Protein AF-A0A3D6CI24-F1 (afdb_monomer)

Solvent-accessible surface area (backbone atoms only — not comparable to full-atom values): 2584 Å² total; per-residue (Å²): 89,78,48,77,46,78,40,62,70,70,54,15,64,68,64,71,42,49,68,47,80,44,81,36,92,64,95,75,52,74,68,58,52,53,50,56,49,62,75,74,93

Mean predicted aligned error: 2.91 Å

pLDDT: mean 92.46, std 3.02, range [83.94, 96.75]

Secondary structure (DSSP, 8-state):
-EEEEE--THHHHHHT-SEEEEE-SS---HHHHHHHHHHH-

Sequence (41 aa):
MKITLLFFGVTADLIGKTVLVMALENTMTVGALKLVLKEKY

Radius of gyration: 10.48 Å; Cα contacts (8 Å, |Δi|>4): 34; chains: 1; bounding box: 23×13×22 Å

Structure (mmCIF, N/CA/C/O backbone):
data_AF-A0A3D6CI24-F1
#
_entry.id   AF-A0A3D6CI24-F1
#
loop_
_atom_site.group_PDB
_atom_site.id
_atom_site.type_symbol
_atom_site.label_atom_id
_atom_site.label_alt_id
_atom_site.label_comp_id
_atom_site.label_asym_id
_atom_site.label_entity_id
_atom_site.label_seq_id
_atom_site.pdbx_PDB_ins_code
_atom_site.Cartn_x
_atom_site.Cartn_y
_atom_site.Cartn_z
_atom_site.occupancy
_atom_site.B_iso_or_equiv
_atom_site.auth_seq_id
_atom_site.auth_comp_id
_atom_site.auth_asym_id
_atom_site.auth_atom_id
_atom_site.pdbx_PDB_model_num
ATOM 1 N N . MET A 1 1 ? -14.441 -6.132 5.816 1.00 88.06 1 MET A N 1
ATOM 2 C CA . MET A 1 1 ? -14.492 -5.198 4.659 1.00 88.06 1 MET A CA 1
ATOM 3 C C . MET A 1 1 ? -13.482 -5.644 3.606 1.00 88.06 1 MET A C 1
ATOM 5 O O . MET A 1 1 ? -12.439 -6.145 3.992 1.00 88.06 1 MET A O 1
ATOM 9 N N . LYS A 1 2 ? -13.745 -5.504 2.301 1.00 90.62 2 LYS A N 1
ATOM 10 C CA . LYS A 1 2 ? -12.714 -5.729 1.267 1.00 90.62 2 LYS A CA 1
ATOM 11 C C . LYS A 1 2 ? -12.227 -4.385 0.748 1.00 90.62 2 LYS A C 1
ATOM 13 O O . LYS A 1 2 ? -13.052 -3.519 0.472 1.00 90.62 2 LYS A O 1
ATOM 18 N N . ILE A 1 3 ? -10.915 -4.228 0.629 1.00 92.62 3 ILE A N 1
ATOM 19 C CA . ILE A 1 3 ? -10.296 -3.055 0.011 1.00 92.62 3 ILE A CA 1
ATOM 20 C C . ILE A 1 3 ? -9.452 -3.480 -1.182 1.00 92.62 3 ILE A C 1
ATOM 22 O O . ILE A 1 3 ? -8.868 -4.566 -1.196 1.00 92.62 3 ILE A O 1
ATOM 26 N N . THR A 1 4 ? -9.383 -2.593 -2.166 1.00 95.12 4 THR A N 1
ATOM 27 C CA . THR A 1 4 ? -8.500 -2.723 -3.321 1.00 95.12 4 THR A CA 1
ATOM 28 C C . THR A 1 4 ? -7.416 -1.668 -3.201 1.00 95.12 4 THR A C 1
ATOM 30 O O . THR A 1 4 ? -7.709 -0.476 -3.128 1.00 95.12 4 THR A O 1
ATOM 33 N N . LEU A 1 5 ? -6.167 -2.114 -3.167 1.00 94.69 5 LEU A N 1
ATOM 34 C CA . LEU A 1 5 ? -4.986 -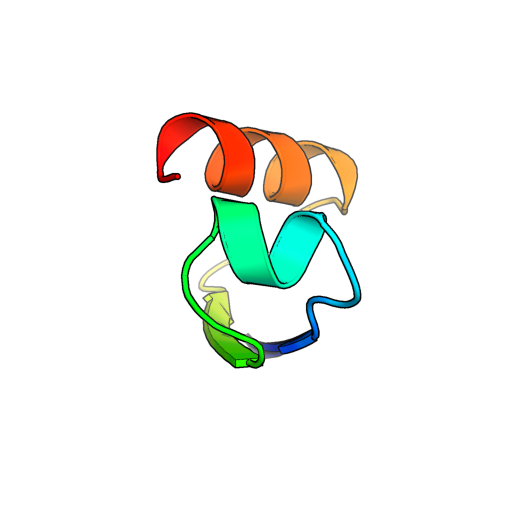1.266 -3.195 1.00 94.69 5 LEU A CA 1
ATOM 35 C C . LEU A 1 5 ? -4.456 -1.202 -4.620 1.00 94.69 5 LEU A C 1
ATOM 37 O O . LEU A 1 5 ? -4.323 -2.233 -5.280 1.00 94.69 5 LEU A O 1
ATOM 41 N N . LEU A 1 6 ? -4.164 0.013 -5.071 1.00 96.75 6 LEU A N 1
ATOM 42 C CA . LEU A 1 6 ? -3.579 0.293 -6.373 1.00 96.75 6 LEU A CA 1
ATOM 43 C C . LEU A 1 6 ? -2.173 0.847 -6.155 1.00 96.75 6 LEU A C 1
ATOM 45 O O . LEU A 1 6 ? -1.997 1.811 -5.406 1.00 96.75 6 LEU A O 1
ATOM 49 N N . PHE A 1 7 ? -1.192 0.233 -6.802 1.00 95.62 7 PHE A N 1
ATOM 50 C CA . PHE A 1 7 ? 0.201 0.661 -6.773 1.00 95.62 7 PHE A CA 1
ATOM 51 C C . PHE A 1 7 ? 0.580 1.255 -8.125 1.00 95.62 7 PHE A C 1
ATOM 53 O O . PHE A 1 7 ? 0.173 0.752 -9.174 1.00 95.62 7 PHE A O 1
ATOM 60 N N . PHE A 1 8 ? 1.367 2.329 -8.094 1.00 95.44 8 PHE A N 1
ATOM 61 C CA . PHE A 1 8 ? 1.744 3.093 -9.281 1.00 95.44 8 PHE A CA 1
ATOM 62 C C . PHE A 1 8 ? 3.244 3.393 -9.287 1.00 95.44 8 PHE A C 1
ATOM 64 O O . PHE A 1 8 ? 3.858 3.598 -8.233 1.00 95.44 8 PHE A O 1
ATOM 71 N N . GLY A 1 9 ? 3.826 3.448 -10.488 1.00 96.19 9 GLY A N 1
ATOM 72 C CA . GLY A 1 9 ? 5.252 3.710 -10.689 1.00 96.19 9 GLY A CA 1
ATOM 73 C C . GLY A 1 9 ? 6.129 2.758 -9.874 1.00 96.19 9 GLY A C 1
ATOM 74 O O . GLY A 1 9 ? 5.810 1.580 -9.741 1.00 96.19 9 GLY A O 1
ATOM 75 N N . VAL A 1 10 ? 7.164 3.311 -9.236 1.00 95.31 10 VAL A N 1
ATOM 76 C CA . VAL A 1 10 ? 8.160 2.560 -8.450 1.00 95.31 10 VAL A CA 1
ATOM 77 C C . VAL A 1 10 ? 7.526 1.665 -7.378 1.00 95.31 10 VAL A C 1
ATOM 79 O O . VAL A 1 10 ? 8.054 0.606 -7.062 1.00 95.31 10 VAL A O 1
ATOM 82 N N . THR A 1 11 ? 6.371 2.041 -6.818 1.00 93.31 11 THR A N 1
ATOM 83 C CA . THR A 1 11 ? 5.707 1.189 -5.817 1.00 93.31 11 THR A CA 1
ATOM 84 C C . THR A 1 11 ? 5.155 -0.104 -6.412 1.00 93.31 11 THR A C 1
ATOM 86 O O . THR A 1 11 ? 5.203 -1.131 -5.744 1.00 93.31 11 THR A O 1
ATOM 89 N N . ALA A 1 12 ? 4.678 -0.088 -7.660 1.00 96.06 12 ALA A N 1
ATOM 90 C CA . ALA A 1 12 ? 4.236 -1.303 -8.339 1.00 96.06 12 ALA A CA 1
ATOM 91 C C . ALA A 1 12 ? 5.419 -2.227 -8.653 1.00 96.06 12 ALA A C 1
ATOM 93 O O . ALA A 1 12 ? 5.283 -3.443 -8.524 1.00 96.06 12 ALA A O 1
ATOM 94 N N . ASP A 1 13 ? 6.573 -1.643 -8.992 1.00 94.50 13 ASP A N 1
ATOM 95 C CA . ASP A 1 13 ? 7.814 -2.378 -9.250 1.00 94.50 13 ASP A CA 1
ATOM 96 C C . ASP A 1 13 ? 8.341 -3.045 -7.972 1.00 94.50 13 ASP A C 1
ATOM 98 O O . ASP A 1 13 ? 8.661 -4.230 -7.984 1.00 94.50 13 ASP A O 1
ATOM 102 N N . LEU A 1 14 ? 8.358 -2.315 -6.847 1.00 92.88 14 LEU A N 1
ATOM 103 C CA . LEU A 1 14 ? 8.792 -2.835 -5.543 1.00 92.88 14 LEU A CA 1
ATOM 104 C C . LEU A 1 14 ? 7.875 -3.948 -5.018 1.00 92.88 14 LEU A C 1
ATOM 106 O O . LEU A 1 14 ? 8.353 -4.976 -4.554 1.00 92.88 14 LEU A O 1
ATOM 110 N N . ILE A 1 15 ? 6.556 -3.759 -5.104 1.00 92.50 15 ILE A N 1
ATOM 111 C CA . ILE A 1 15 ? 5.568 -4.757 -4.660 1.00 92.50 15 ILE A CA 1
ATOM 112 C C . ILE A 1 15 ? 5.503 -5.950 -5.641 1.00 92.50 15 ILE A C 1
ATOM 114 O O . ILE A 1 15 ? 5.028 -7.034 -5.287 1.00 92.50 15 ILE A O 1
ATOM 118 N N . GLY A 1 16 ? 5.922 -5.752 -6.896 1.00 94.44 16 GLY A N 1
ATOM 119 C CA . GLY A 1 16 ? 5.780 -6.707 -7.999 1.00 94.44 16 GLY A CA 1
ATOM 120 C C . GLY A 1 16 ? 4.338 -6.876 -8.490 1.00 94.44 16 GLY A C 1
ATOM 121 O O . GLY A 1 16 ? 4.021 -7.860 -9.162 1.00 94.44 16 GLY A O 1
ATOM 122 N N . LYS A 1 17 ? 3.429 -5.970 -8.102 1.00 94.50 17 LYS A N 1
ATOM 123 C CA . LYS A 1 17 ? 1.989 -6.024 -8.411 1.00 94.50 17 LYS A CA 1
ATOM 124 C C . LYS A 1 17 ? 1.414 -4.616 -8.511 1.00 94.50 17 LYS A C 1
ATOM 126 O O . LYS A 1 17 ? 1.724 -3.762 -7.690 1.00 94.50 17 LYS A O 1
ATOM 131 N N . THR A 1 18 ? 0.497 -4.401 -9.451 1.00 96.44 18 THR A N 1
ATOM 132 C CA . THR A 1 18 ? -0.228 -3.126 -9.615 1.00 96.44 18 THR A CA 1
ATOM 133 C C . THR A 1 18 ? -1.522 -3.060 -8.807 1.00 96.44 18 THR A C 1
ATOM 135 O O . THR A 1 18 ? -1.974 -1.976 -8.449 1.00 96.44 18 THR A O 1
ATOM 138 N N . VAL A 1 19 ? -2.122 -4.213 -8.493 1.00 96.75 19 VAL A N 1
ATOM 139 C CA . VAL A 1 19 ? -3.383 -4.312 -7.747 1.00 96.75 19 VAL A CA 1
ATOM 140 C C . VAL A 1 19 ? -3.269 -5.380 -6.664 1.00 96.75 19 VAL A C 1
ATOM 142 O O . VAL A 1 19 ? -2.808 -6.494 -6.923 1.00 96.75 19 VAL A O 1
ATOM 145 N N . LEU A 1 20 ? -3.730 -5.061 -5.455 1.00 94.31 20 LEU A N 1
ATOM 146 C CA . LEU A 1 20 ? -3.833 -5.996 -4.336 1.00 94.31 20 LEU A CA 1
ATOM 147 C C . LEU A 1 20 ? -5.214 -5.890 -3.690 1.00 94.31 20 LEU A C 1
ATOM 149 O O . LEU A 1 20 ? -5.577 -4.857 -3.134 1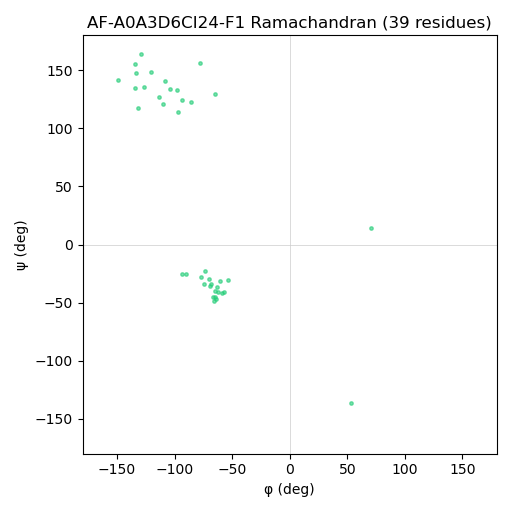.00 94.31 20 LEU A O 1
ATOM 153 N N . VAL A 1 21 ? -5.973 -6.982 -3.728 1.00 94.31 21 VAL A N 1
ATOM 154 C CA . VAL A 1 21 ? -7.250 -7.086 -3.016 1.00 94.31 21 VAL A CA 1
ATOM 155 C C . VAL A 1 21 ? -6.997 -7.718 -1.653 1.00 94.31 21 VAL A C 1
ATOM 157 O O . VAL A 1 21 ? -6.433 -8.809 -1.566 1.00 94.31 21 VAL A O 1
ATOM 160 N N . MET A 1 22 ? -7.416 -7.038 -0.587 1.00 90.88 22 MET A N 1
ATOM 161 C CA . MET A 1 22 ? -7.213 -7.475 0.793 1.00 90.88 22 MET A CA 1
ATOM 162 C C . MET A 1 22 ? -8.545 -7.512 1.544 1.00 90.88 22 MET A C 1
ATOM 164 O O . MET A 1 22 ? -9.358 -6.587 1.457 1.00 90.88 22 MET A O 1
ATOM 168 N N . ALA A 1 23 ? -8.761 -8.587 2.302 1.00 90.81 23 ALA A N 1
ATOM 169 C CA . ALA A 1 23 ? -9.830 -8.657 3.285 1.00 90.81 23 ALA A CA 1
ATOM 170 C C . ALA A 1 23 ? -9.342 -8.045 4.604 1.00 90.81 23 ALA A C 1
ATOM 172 O O . ALA A 1 23 ? -8.336 -8.468 5.163 1.00 90.81 23 ALA A O 1
ATOM 173 N N . LEU A 1 24 ? -10.062 -7.036 5.080 1.00 86.44 24 LEU A N 1
ATOM 174 C CA . LEU A 1 24 ? -9.906 -6.442 6.398 1.00 86.44 24 LEU A CA 1
ATOM 175 C C . LEU A 1 24 ? -10.932 -7.064 7.337 1.00 86.44 24 LEU A C 1
ATOM 177 O O . LEU A 1 24 ? -12.138 -6.870 7.151 1.00 86.4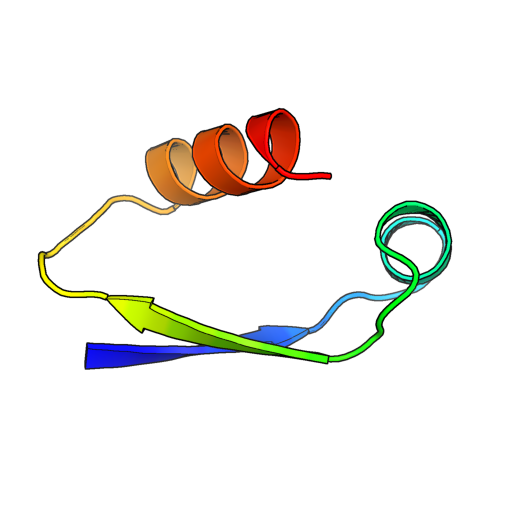4 24 LEU A O 1
ATOM 181 N N . GLU A 1 25 ? -10.449 -7.800 8.331 1.00 83.94 25 GLU A N 1
ATOM 182 C CA . GLU A 1 25 ? -11.293 -8.397 9.371 1.00 83.94 25 GLU A CA 1
ATOM 183 C C . GLU A 1 25 ? -11.787 -7.346 10.372 1.00 83.94 25 GLU A C 1
ATOM 185 O O . GLU A 1 25 ? -12.932 -7.406 10.801 1.00 83.94 25 GLU A O 1
ATOM 190 N N . ASN A 1 26 ? -10.968 -6.326 10.653 1.00 86.69 26 ASN A N 1
ATOM 191 C CA . ASN A 1 26 ? -11.268 -5.246 11.592 1.00 86.69 26 ASN A CA 1
ATOM 192 C C . ASN A 1 26 ? -11.037 -3.865 10.968 1.00 86.69 26 ASN A C 1
ATOM 194 O O . ASN A 1 26 ? -10.351 -3.718 9.951 1.00 86.69 26 ASN A O 1
ATOM 198 N N . THR A 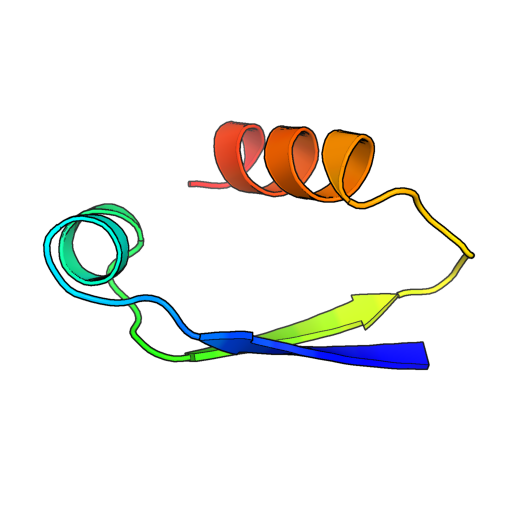1 27 ? -11.593 -2.833 11.603 1.00 87.44 27 THR A N 1
ATOM 199 C CA . THR A 1 27 ? -11.300 -1.437 11.264 1.00 87.44 27 THR A CA 1
ATOM 200 C C . THR A 1 27 ? -9.832 -1.141 11.562 1.00 87.44 27 THR A C 1
ATOM 202 O O . THR A 1 27 ? -9.357 -1.401 12.665 1.00 87.44 27 THR A O 1
ATOM 205 N N . MET A 1 28 ? -9.110 -0.572 10.596 1.00 89.50 28 MET A N 1
ATOM 206 C CA . MET A 1 28 ? -7.724 -0.141 10.783 1.00 89.50 28 MET A CA 1
ATOM 207 C C . MET A 1 28 ? -7.495 1.253 10.215 1.00 89.50 28 MET A C 1
ATOM 209 O O . MET A 1 28 ? -8.188 1.692 9.297 1.00 89.50 28 MET A O 1
ATOM 213 N N . THR A 1 29 ? -6.491 1.943 10.747 1.00 93.50 29 THR A N 1
ATOM 214 C CA . THR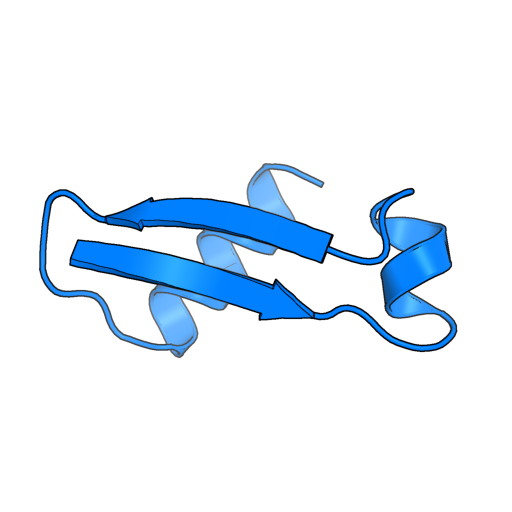 A 1 29 ? -6.054 3.226 10.200 1.00 93.50 29 THR A CA 1
ATOM 215 C C . THR A 1 29 ? -5.197 3.011 8.954 1.00 93.50 29 THR A C 1
ATOM 217 O O . THR A 1 29 ? -4.534 1.985 8.792 1.00 93.50 29 THR A O 1
ATOM 220 N N . VAL A 1 30 ? -5.137 4.023 8.088 1.00 91.81 30 VAL A N 1
ATOM 221 C CA . VAL A 1 30 ? -4.240 4.010 6.919 1.00 91.81 30 VAL A CA 1
ATOM 222 C C . VAL A 1 30 ? -2.768 3.890 7.344 1.00 91.81 30 VAL A C 1
ATOM 224 O O . VAL A 1 30 ? -1.969 3.281 6.638 1.00 91.81 30 VAL A O 1
ATOM 227 N N . GLY A 1 31 ? -2.397 4.438 8.508 1.00 94.44 31 GLY A N 1
ATOM 228 C CA . GLY A 1 31 ? -1.045 4.314 9.061 1.00 94.44 31 GLY A CA 1
ATOM 229 C C . GLY A 1 31 ? -0.682 2.870 9.409 1.00 94.44 31 GLY A C 1
ATOM 230 O O . GLY A 1 31 ? 0.368 2.390 8.988 1.00 94.44 31 GLY A O 1
ATOM 231 N N . ALA A 1 32 ? -1.580 2.159 10.098 1.00 92.44 32 ALA A N 1
ATOM 232 C CA . ALA A 1 32 ? -1.398 0.741 10.405 1.00 92.44 32 ALA A CA 1
ATOM 233 C C . ALA A 1 32 ? -1.324 -0.110 9.125 1.00 92.44 32 ALA A C 1
ATOM 235 O O . ALA A 1 32 ? -0.449 -0.963 9.003 1.00 92.44 32 ALA A O 1
ATOM 236 N N . LEU A 1 33 ? -2.163 0.185 8.126 1.00 92.06 33 LEU A N 1
ATOM 237 C CA . LEU A 1 33 ? -2.122 -0.495 6.828 1.00 92.06 33 LEU A CA 1
ATOM 238 C C . LEU A 1 33 ? -0.761 -0.344 6.130 1.00 92.06 33 LEU A C 1
ATOM 240 O O . LEU A 1 33 ? -0.240 -1.308 5.577 1.00 92.06 33 LEU A O 1
ATOM 244 N N . LYS A 1 34 ? -0.159 0.851 6.174 1.00 91.44 34 LYS A N 1
ATOM 245 C CA . LYS A 1 34 ? 1.173 1.091 5.594 1.00 91.44 34 LYS A CA 1
ATOM 246 C C . LYS A 1 34 ? 2.266 0.268 6.275 1.00 91.44 34 LYS A C 1
ATOM 248 O O . LYS A 1 34 ? 3.186 -0.162 5.588 1.00 91.44 34 LYS A O 1
ATOM 253 N N . LEU A 1 35 ? 2.181 0.063 7.591 1.00 94.00 35 LEU A N 1
ATOM 254 C CA . LEU A 1 35 ? 3.129 -0.785 8.320 1.00 94.00 35 LEU A CA 1
ATOM 255 C C . LEU A 1 35 ? 3.006 -2.244 7.878 1.00 94.00 35 LEU A C 1
ATOM 257 O O . LEU A 1 35 ? 4.003 -2.829 7.473 1.00 94.00 35 LEU A O 1
ATOM 261 N N . VAL A 1 36 ? 1.781 -2.774 7.818 1.00 90.56 36 VAL A N 1
ATOM 262 C CA . VAL A 1 36 ? 1.521 -4.141 7.332 1.00 90.56 36 VAL A CA 1
ATOM 263 C C . VAL A 1 36 ? 2.055 -4.348 5.911 1.00 90.56 36 VAL A C 1
ATOM 265 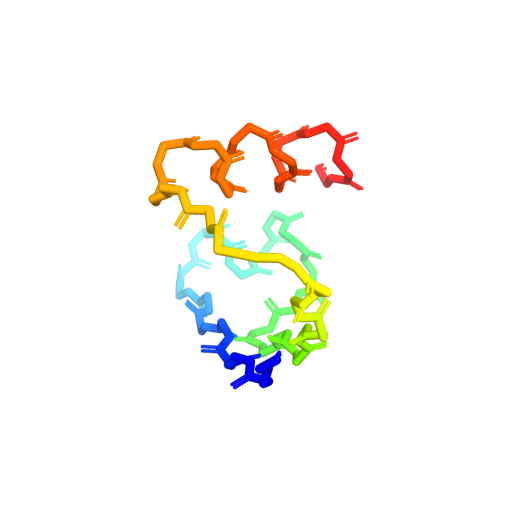O O . VAL A 1 36 ? 2.625 -5.393 5.607 1.00 90.56 36 VAL A O 1
ATOM 268 N N . LEU A 1 37 ? 1.892 -3.357 5.026 1.00 91.56 37 LEU A N 1
ATOM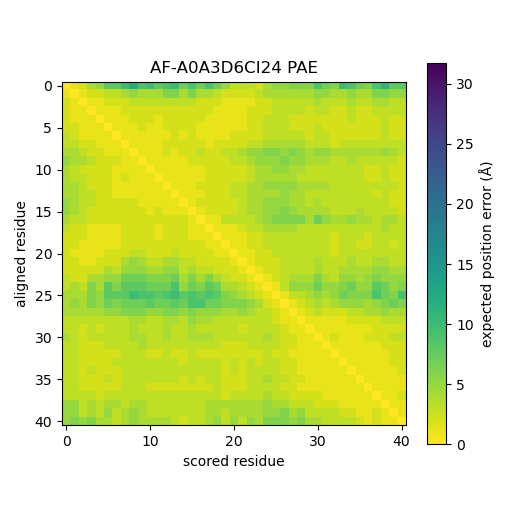 269 C CA . LEU A 1 37 ? 2.435 -3.433 3.667 1.00 91.56 37 LEU A CA 1
ATOM 270 C C . LEU A 1 37 ? 3.970 -3.473 3.654 1.00 91.56 37 LEU A C 1
ATOM 272 O O . LEU A 1 37 ? 4.517 -4.254 2.891 1.00 91.56 37 LEU A O 1
ATOM 276 N N . LYS A 1 3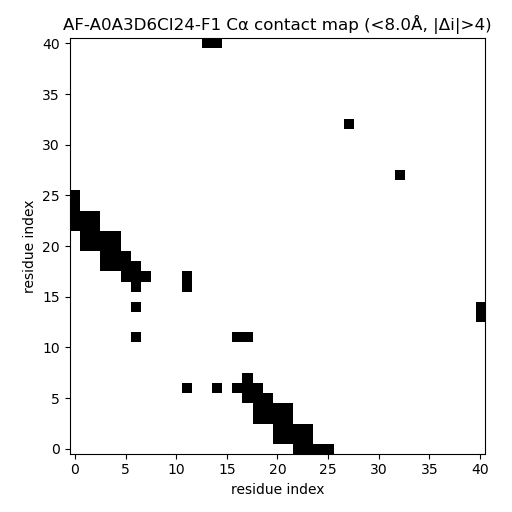8 ? 4.647 -2.692 4.504 1.00 91.56 38 LYS A N 1
ATOM 277 C CA . LYS A 1 38 ? 6.118 -2.690 4.616 1.00 91.56 38 LYS A CA 1
ATOM 278 C C . LYS A 1 38 ? 6.699 -3.961 5.234 1.00 91.56 38 LYS A C 1
ATOM 280 O O . LYS A 1 38 ? 7.847 -4.285 4.980 1.00 91.56 38 LYS A O 1
ATOM 285 N N . GLU A 1 39 ? 5.958 -4.632 6.110 1.00 92.44 39 GLU A N 1
ATOM 286 C CA . GLU A 1 39 ? 6.415 -5.891 6.715 1.00 92.44 39 GLU A CA 1
ATOM 287 C C . GLU A 1 39 ? 6.277 -7.071 5.749 1.00 92.44 39 GLU A C 1
ATOM 289 O O . GLU A 1 39 ? 7.006 -8.055 5.854 1.00 92.44 39 GLU A O 1
ATOM 294 N N . LYS A 1 40 ? 5.318 -6.988 4.822 1.00 89.75 40 LYS A N 1
ATOM 295 C CA . LYS A 1 40 ? 4.968 -8.081 3.913 1.00 89.75 40 LYS A CA 1
ATOM 296 C C . LYS A 1 40 ? 5.685 -8.024 2.560 1.00 89.75 40 LYS A C 1
ATOM 298 O O . LYS A 1 40 ? 5.793 -9.068 1.916 1.00 89.75 40 LYS A O 1
ATOM 303 N N . TYR A 1 41 ? 6.101 -6.838 2.123 1.00 89.19 41 TYR A N 1
ATOM 304 C CA . TYR A 1 41 ? 6.726 -6.571 0.827 1.00 89.19 41 TYR 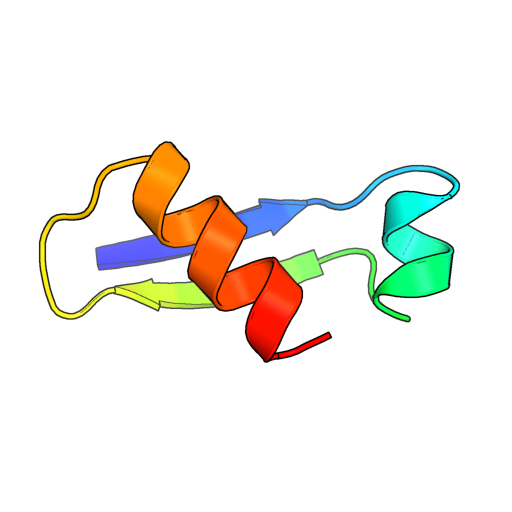A CA 1
ATOM 305 C C . TYR A 1 41 ? 7.979 -5.723 1.017 1.00 89.19 41 TYR A C 1
ATOM 307 O O . TYR A 1 41 ? 8.979 -6.027 0.336 1.00 89.19 41 TYR A O 1
#

Foldseek 3Di:
DKDKDADDDVRCVVLVHGIDIDDDPDDDDPVVVVVVSVVVD

Nearest PDB structures (foldseek):
  1vjk-assembly1_A  TM=8.697E-01  e=1.830E+00  Pyrococcus furiosus
  6jc0-assembly1_A  TM=9.053E-01  e=4.548E+00  Mycolicibacterium smegmatis MC2 155
  4hro-assembly1_A  TM=7.580E-01  e=3.437E+00  Haloferax volcanii DS2
  5mpo-assembly1_A  TM=7.119E-01  e=3.204E+00  Homo sapiens